Protein AF-A0A557RBW7-F1 (afdb_monomer_lite)

Structure (mmCIF, N/CA/C/O backbone):
data_AF-A0A557RBW7-F1
#
_entry.id   AF-A0A557RBW7-F1
#
loop_
_atom_site.group_PDB
_atom_site.id
_atom_site.type_symbol
_atom_site.label_atom_id
_atom_site.label_alt_id
_atom_site.label_comp_id
_atom_site.label_asym_id
_atom_site.label_entity_id
_atom_site.label_seq_id
_atom_site.pdbx_PDB_ins_code
_atom_site.Cartn_x
_atom_site.Cartn_y
_atom_site.Cartn_z
_atom_site.occupancy
_atom_site.B_iso_or_equiv
_atom_site.auth_seq_id
_atom_site.auth_comp_id
_atom_site.auth_asym_id
_atom_site.auth_atom_id
_atom_site.pdbx_PDB_model_num
ATOM 1 N N . MET A 1 1 ? -17.112 9.013 -9.653 1.00 36.00 1 MET A N 1
ATOM 2 C CA . MET A 1 1 ? -15.930 8.262 -10.147 1.00 36.00 1 MET A CA 1
ATOM 3 C C . MET A 1 1 ? -15.234 7.604 -8.960 1.00 36.00 1 MET A C 1
ATOM 5 O O . MET A 1 1 ? -15.070 8.291 -7.956 1.00 36.00 1 MET A O 1
ATOM 9 N N . PRO A 1 2 ? -14.870 6.309 -8.997 1.00 41.41 2 PRO A N 1
ATOM 10 C CA . PRO A 1 2 ? -14.339 5.642 -7.813 1.00 41.41 2 PRO A CA 1
ATOM 11 C C . PRO A 1 2 ? -12.896 6.096 -7.552 1.00 41.41 2 PRO A C 1
ATOM 13 O O . PRO A 1 2 ? -12.010 5.907 -8.387 1.00 41.41 2 PRO A O 1
ATOM 16 N N . ARG A 1 3 ? -12.686 6.729 -6.395 1.00 41.59 3 ARG A N 1
ATOM 17 C CA . ARG A 1 3 ? -11.412 7.310 -5.943 1.00 41.59 3 ARG A CA 1
ATOM 18 C C . ARG A 1 3 ? -10.439 6.199 -5.523 1.00 41.59 3 ARG A C 1
ATOM 20 O O . ARG A 1 3 ? -10.872 5.162 -5.016 1.00 41.59 3 ARG A O 1
ATOM 27 N N . LYS A 1 4 ? -9.136 6.390 -5.755 1.00 36.84 4 LYS A N 1
ATOM 28 C CA . LYS A 1 4 ? -8.068 5.549 -5.189 1.00 36.84 4 LYS A CA 1
ATOM 29 C C . LYS A 1 4 ? -7.437 6.291 -4.026 1.00 36.84 4 LYS A C 1
ATOM 31 O O . LYS A 1 4 ? -7.016 7.429 -4.187 1.00 36.84 4 LYS A O 1
ATOM 36 N N . TRP A 1 5 ? -7.360 5.622 -2.887 1.00 45.56 5 TRP A N 1
ATOM 37 C CA . TRP A 1 5 ? -6.649 6.106 -1.714 1.00 45.56 5 TRP A CA 1
ATOM 38 C C . TRP A 1 5 ? -5.352 5.330 -1.546 1.00 45.56 5 TRP A C 1
ATOM 40 O O . TRP A 1 5 ? -5.363 4.101 -1.454 1.00 45.56 5 TRP A O 1
ATOM 50 N N . PHE A 1 6 ? -4.239 6.051 -1.455 1.00 49.28 6 PHE A N 1
ATOM 51 C CA . PHE A 1 6 ? -2.988 5.500 -0.954 1.00 49.28 6 PHE A CA 1
ATOM 52 C C . PHE A 1 6 ? -3.048 5.514 0.578 1.00 49.28 6 PHE A C 1
ATOM 54 O O . PHE A 1 6 ? -2.777 6.526 1.214 1.00 49.28 6 PHE A O 1
ATOM 61 N N . LYS A 1 7 ? -3.460 4.396 1.193 1.00 47.50 7 LYS A N 1
ATOM 62 C CA . LYS A 1 7 ? -3.620 4.300 2.661 1.00 47.50 7 LYS A CA 1
ATOM 63 C C . LYS A 1 7 ? -2.285 4.392 3.423 1.00 47.50 7 LYS A C 1
ATOM 65 O O . LYS A 1 7 ? -2.279 4.701 4.612 1.00 47.50 7 LYS A O 1
ATOM 70 N N . ALA A 1 8 ? -1.173 4.128 2.742 1.00 45.06 8 ALA A N 1
ATOM 71 C CA . ALA A 1 8 ? 0.184 4.417 3.186 1.00 45.06 8 ALA A CA 1
ATOM 72 C C . ALA A 1 8 ? 1.070 4.580 1.944 1.00 45.06 8 ALA A C 1
ATOM 74 O O . ALA A 1 8 ? 1.026 3.737 1.049 1.00 45.06 8 ALA A O 1
ATOM 75 N N . CYS A 1 9 ? 1.848 5.657 1.886 1.00 46.41 9 CYS A N 1
ATOM 76 C CA . CYS A 1 9 ? 2.815 5.906 0.826 1.00 46.41 9 CYS A CA 1
ATOM 77 C C . CYS A 1 9 ? 4.109 6.431 1.450 1.00 46.41 9 CYS A C 1
ATOM 79 O O . CYS A 1 9 ? 4.068 7.340 2.275 1.00 46.41 9 CYS A O 1
ATOM 81 N N . VAL A 1 10 ? 5.243 5.854 1.063 1.00 48.00 10 VAL A N 1
ATOM 82 C CA . VAL A 1 10 ? 6.581 6.356 1.389 1.00 48.00 10 VAL A CA 1
ATOM 83 C C . VAL A 1 10 ? 7.297 6.540 0.053 1.00 48.00 10 VAL A C 1
ATOM 85 O O . VAL A 1 10 ? 7.410 5.580 -0.704 1.00 48.00 10 VAL A O 1
ATOM 88 N N . GLY A 1 11 ? 7.731 7.764 -0.263 1.00 39.25 11 GLY A N 1
ATOM 89 C CA . GLY A 1 11 ? 8.492 8.063 -1.487 1.00 39.25 11 GLY A CA 1
ATOM 90 C C . GLY A 1 11 ? 7.685 8.502 -2.720 1.00 39.25 11 GLY A C 1
ATOM 91 O O . GLY A 1 11 ? 8.280 8.704 -3.773 1.00 39.25 11 GLY A O 1
ATOM 92 N N . LEU A 1 12 ? 6.363 8.692 -2.615 1.00 47.16 12 LEU A N 1
ATOM 93 C CA . LEU A 1 12 ? 5.541 9.303 -3.670 1.00 47.16 12 LEU A CA 1
ATOM 94 C C . LEU A 1 12 ? 4.584 10.333 -3.048 1.00 47.16 12 LEU A C 1
ATOM 96 O O . LEU A 1 12 ? 3.661 9.962 -2.327 1.00 47.16 12 LEU A O 1
ATOM 100 N N . GLU A 1 13 ? 4.760 11.619 -3.353 1.00 40.03 13 GLU A N 1
ATOM 101 C CA . GLU A 1 13 ? 3.863 12.712 -2.921 1.00 40.03 13 GLU A CA 1
ATOM 102 C C . GLU A 1 13 ? 2.558 12.787 -3.746 1.00 40.03 13 GLU A C 1
ATOM 104 O O . GLU A 1 13 ? 1.920 13.831 -3.851 1.00 40.03 13 GLU A O 1
ATOM 109 N N . ALA A 1 14 ? 2.130 11.686 -4.368 1.00 46.06 14 ALA A N 1
ATOM 110 C CA . ALA A 1 14 ? 0.896 11.647 -5.147 1.00 46.06 14 ALA A CA 1
ATOM 111 C C . ALA A 1 14 ? -0.249 11.099 -4.284 1.00 46.06 14 ALA A C 1
ATOM 113 O O . ALA A 1 14 ? -0.378 9.891 -4.095 1.00 46.06 14 ALA A O 1
ATOM 114 N N . LEU A 1 15 ? -1.083 12.000 -3.758 1.00 45.88 15 LEU A N 1
ATOM 115 C CA . LEU A 1 15 ? -2.188 11.665 -2.851 1.00 45.88 15 LEU A CA 1
ATOM 116 C C . LEU A 1 15 ? -3.364 10.952 -3.535 1.00 45.88 15 LEU A C 1
ATOM 118 O O . LEU A 1 15 ? -4.069 10.198 -2.870 1.00 45.88 15 LEU A O 1
ATOM 122 N N . GLU A 1 16 ? -3.563 11.110 -4.846 1.00 47.97 16 GLU A N 1
ATOM 123 C CA . GLU A 1 16 ? -4.646 10.449 -5.588 1.00 47.97 16 GLU A CA 1
ATOM 124 C C . GLU A 1 16 ? -4.247 10.256 -7.065 1.00 47.97 16 GLU A C 1
ATOM 126 O O . GLU A 1 16 ? -3.703 11.160 -7.695 1.00 47.97 16 GLU A O 1
ATOM 131 N N . THR A 1 17 ? -4.531 9.089 -7.655 1.00 51.56 17 THR A N 1
ATOM 132 C CA . THR A 1 17 ? -4.473 8.878 -9.118 1.00 51.56 17 THR A CA 1
ATOM 133 C C . THR A 1 17 ? -5.736 8.189 -9.617 1.00 51.56 17 THR A C 1
ATOM 135 O O . THR A 1 17 ? -6.315 7.340 -8.935 1.00 51.56 17 THR A O 1
ATOM 138 N N . ALA A 1 18 ? -6.191 8.561 -10.818 1.00 47.56 18 ALA A N 1
ATOM 139 C CA . ALA A 1 18 ? -7.412 8.027 -11.415 1.00 47.56 18 ALA A CA 1
ATOM 140 C C . ALA A 1 18 ? -7.385 6.486 -11.481 1.00 47.56 18 ALA A C 1
ATOM 142 O O . ALA A 1 18 ? -6.432 5.863 -11.959 1.00 47.56 18 ALA A O 1
ATOM 143 N N . ARG A 1 19 ? -8.460 5.854 -10.987 1.00 50.81 19 ARG A N 1
ATOM 144 C CA . ARG A 1 19 ? -8.564 4.395 -10.821 1.00 50.81 19 ARG A CA 1
ATOM 145 C C . ARG A 1 19 ? -8.388 3.614 -12.122 1.00 50.81 19 ARG A C 1
ATOM 147 O O . ARG A 1 19 ? -7.849 2.511 -12.049 1.00 50.81 19 ARG A O 1
ATOM 154 N N . SER A 1 20 ? -8.771 4.187 -13.258 1.00 45.44 20 SER A N 1
ATOM 155 C CA . SER A 1 20 ? -8.767 3.546 -14.576 1.00 45.44 20 SER A CA 1
ATOM 156 C C . SER A 1 20 ? -7.381 3.350 -15.200 1.00 45.44 20 SER A C 1
ATOM 158 O O . SER A 1 20 ? -7.258 2.510 -16.079 1.00 45.44 20 SER A O 1
ATOM 160 N N . VAL A 1 21 ? -6.336 4.058 -14.742 1.00 56.19 21 VAL A N 1
ATOM 161 C CA . VAL A 1 21 ? -5.006 4.047 -15.406 1.00 56.19 21 VAL A CA 1
ATOM 162 C C . VAL A 1 21 ? -3.869 3.621 -14.463 1.00 56.19 21 VAL A C 1
ATOM 164 O O . VAL A 1 21 ? -2.704 3.586 -14.836 1.00 56.19 21 VAL A O 1
ATOM 167 N N . SER A 1 22 ? -4.161 3.280 -13.205 1.00 74.19 22 SER A N 1
ATOM 168 C CA . SER A 1 22 ? -3.100 2.992 -12.228 1.00 74.19 22 SER A CA 1
ATOM 169 C C . SER A 1 22 ? -2.589 1.545 -12.316 1.00 74.19 22 SER A C 1
ATOM 171 O O . SER A 1 22 ? -3.374 0.604 -12.458 1.00 74.19 22 SER A O 1
ATOM 173 N N . PHE A 1 23 ? -1.274 1.360 -12.155 1.00 85.94 23 PHE A N 1
ATOM 174 C CA . PHE A 1 23 ? -0.604 0.053 -12.083 1.00 85.94 23 PHE A CA 1
ATOM 175 C C . PHE A 1 23 ? -1.301 -0.915 -11.116 1.00 85.94 23 PHE A C 1
ATOM 177 O O . PHE A 1 23 ? -1.547 -2.071 -11.447 1.00 85.94 23 PHE A O 1
ATOM 184 N N . CYS A 1 24 ? -1.743 -0.403 -9.965 1.00 83.56 24 CYS A N 1
ATOM 185 C CA . CYS A 1 24 ? -2.456 -1.172 -8.947 1.00 83.56 24 CYS A CA 1
ATOM 186 C C . CYS A 1 24 ? -3.787 -1.766 -9.441 1.00 83.56 24 CYS A C 1
ATOM 188 O O . CYS A 1 24 ? -4.192 -2.817 -8.960 1.00 83.56 24 CYS A O 1
ATOM 190 N N . ALA A 1 25 ? -4.486 -1.113 -10.386 1.00 84.25 25 ALA A N 1
ATOM 191 C CA . ALA A 1 25 ? -5.707 -1.691 -10.967 1.00 84.25 25 ALA A CA 1
ATOM 192 C C . ALA A 1 25 ? -5.415 -2.912 -11.840 1.00 84.25 25 ALA A C 1
ATOM 194 O O . ALA A 1 25 ? -6.275 -3.768 -11.950 1.00 84.25 25 ALA A O 1
ATOM 195 N N . HIS A 1 26 ? -4.229 -2.999 -12.437 1.00 86.94 26 HIS A N 1
ATOM 196 C CA . HIS A 1 26 ? -3.837 -4.175 -13.206 1.00 86.94 26 HIS A CA 1
ATOM 197 C C . HIS A 1 26 ? -3.337 -5.276 -12.270 1.00 86.94 26 HIS A C 1
ATOM 199 O O . HIS A 1 26 ? -3.756 -6.422 -12.381 1.00 86.94 26 HIS A O 1
ATOM 205 N N . ALA A 1 27 ? -2.515 -4.905 -11.287 1.00 88.06 27 ALA A N 1
ATOM 206 C CA . ALA A 1 27 ? -1.969 -5.840 -10.311 1.00 88.06 27 ALA A CA 1
ATOM 207 C C . ALA A 1 27 ? -3.043 -6.531 -9.452 1.00 88.06 27 ALA A C 1
ATOM 209 O O . ALA A 1 27 ? -2.863 -7.685 -9.087 1.00 88.06 27 ALA A O 1
ATOM 210 N N . ILE A 1 28 ? -4.167 -5.866 -9.146 1.00 87.31 28 ILE A N 1
ATOM 211 C CA . ILE A 1 28 ? -5.241 -6.471 -8.337 1.00 87.31 28 ILE A CA 1
ATOM 212 C C . ILE A 1 28 ? -6.050 -7.548 -9.078 1.00 87.31 28 ILE A C 1
ATOM 214 O O . ILE A 1 28 ? -6.751 -8.323 -8.438 1.00 87.31 28 ILE A O 1
ATOM 218 N N . LEU A 1 29 ? -5.974 -7.601 -10.412 1.00 86.56 29 LEU A N 1
ATOM 219 C CA . LEU A 1 29 ? -6.783 -8.510 -11.235 1.00 86.56 29 LEU A CA 1
ATOM 220 C C . LEU A 1 29 ? -6.163 -9.899 -11.409 1.00 86.56 29 LEU A C 1
ATOM 222 O O . LEU A 1 29 ? -6.810 -10.786 -11.958 1.00 86.56 29 LEU A O 1
ATOM 226 N N . GLN A 1 30 ? -4.923 -10.094 -10.968 1.00 83.56 30 GLN A N 1
ATOM 227 C CA . GLN A 1 30 ? -4.201 -11.350 -11.123 1.00 83.56 30 GLN A CA 1
ATOM 228 C C . GLN A 1 30 ? -3.613 -11.811 -9.787 1.00 83.56 30 GLN A C 1
ATOM 230 O O . GLN A 1 30 ? -3.211 -10.975 -8.977 1.00 83.56 30 GLN A O 1
ATOM 235 N N . PRO A 1 31 ? -3.536 -13.129 -9.538 1.00 81.44 31 PRO A N 1
ATOM 236 C CA . PRO A 1 31 ? -2.826 -13.646 -8.380 1.00 81.44 31 PRO A CA 1
ATOM 237 C C . PRO A 1 31 ? -1.310 -13.445 -8.533 1.00 81.44 31 PRO A C 1
ATOM 239 O O . PRO A 1 31 ? -0.767 -13.477 -9.636 1.00 81.44 31 PRO A O 1
ATOM 242 N N . GLY A 1 32 ? -0.620 -13.287 -7.402 1.00 87.62 32 GLY A N 1
ATOM 243 C CA . GLY A 1 32 ? 0.841 -13.182 -7.353 1.00 87.62 32 GLY A CA 1
ATOM 244 C C . GLY A 1 32 ? 1.389 -11.784 -7.649 1.00 87.62 32 GLY A C 1
ATOM 245 O O . GLY A 1 32 ? 0.659 -10.796 -7.699 1.00 87.62 32 GLY A O 1
ATOM 246 N N . VAL A 1 33 ? 2.712 -11.693 -7.795 1.00 92.06 33 VAL A N 1
ATOM 247 C CA . VAL A 1 33 ? 3.391 -10.412 -8.032 1.00 92.06 33 VAL A CA 1
ATOM 248 C C . VAL A 1 33 ? 3.225 -9.992 -9.49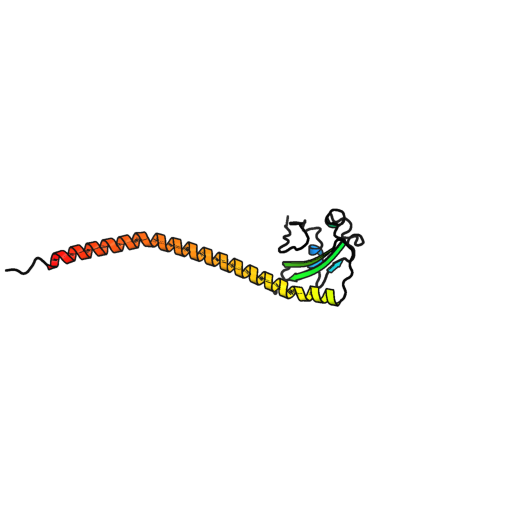1 1.00 92.06 33 VAL A C 1
ATOM 250 O O . VAL A 1 33 ? 3.609 -10.714 -10.407 1.00 92.06 33 VAL A O 1
ATOM 253 N N . PHE A 1 34 ? 2.705 -8.788 -9.704 1.00 93.88 34 PHE A N 1
ATOM 254 C CA . PHE A 1 34 ? 2.703 -8.107 -10.992 1.00 93.88 34 PHE A CA 1
ATOM 255 C C . PHE A 1 34 ? 3.932 -7.204 -11.099 1.00 93.88 34 PHE A C 1
ATOM 257 O O . PHE A 1 34 ? 4.117 -6.322 -10.259 1.00 93.88 34 PHE A O 1
ATOM 264 N N . ILE A 1 35 ? 4.760 -7.412 -12.125 1.00 95.31 35 ILE A N 1
ATOM 265 C CA . ILE A 1 35 ? 6.025 -6.693 -12.321 1.00 95.31 35 ILE A CA 1
ATOM 266 C C . ILE A 1 35 ? 6.017 -6.007 -13.685 1.00 95.31 35 ILE A C 1
ATOM 268 O O . ILE A 1 35 ? 5.668 -6.609 -14.698 1.00 95.31 35 ILE A O 1
ATOM 272 N N . VAL A 1 36 ? 6.444 -4.749 -13.697 1.00 95.25 36 VAL A N 1
ATOM 273 C CA . VAL A 1 36 ? 6.711 -3.942 -14.885 1.00 95.25 36 VAL A CA 1
ATOM 274 C C . VAL A 1 36 ? 8.156 -3.449 -14.768 1.00 95.25 36 VAL A C 1
ATOM 276 O O . VAL A 1 36 ? 8.391 -2.474 -14.049 1.00 95.25 36 VAL A O 1
ATOM 279 N N . PRO A 1 37 ? 9.121 -4.138 -15.409 1.00 96.38 37 PRO A N 1
ATOM 280 C CA . PRO A 1 37 ? 10.544 -3.811 -15.300 1.00 96.38 37 PRO A CA 1
ATOM 281 C C . PRO A 1 37 ? 10.882 -2.414 -15.828 1.00 96.38 37 PRO A C 1
ATOM 283 O O . PRO A 1 37 ? 11.636 -1.683 -15.189 1.00 96.38 37 PRO A O 1
ATOM 286 N N . ASP A 1 38 ? 10.271 -2.052 -16.961 1.00 96.50 38 ASP A N 1
ATOM 287 C CA . ASP A 1 38 ? 10.291 -0.717 -17.555 1.00 96.50 38 ASP A CA 1
ATOM 288 C C . ASP A 1 38 ? 8.886 -0.348 -18.062 1.00 96.50 38 ASP A C 1
ATOM 290 O O . ASP A 1 38 ? 8.312 -1.020 -18.923 1.00 96.50 38 ASP A O 1
ATOM 294 N N . THR A 1 39 ? 8.306 0.714 -17.513 1.00 94.06 39 THR A N 1
ATOM 295 C CA . THR A 1 39 ? 6.976 1.209 -17.882 1.00 94.06 39 THR A CA 1
ATOM 296 C C . THR A 1 39 ? 6.936 1.888 -19.249 1.00 94.06 39 THR A C 1
ATOM 298 O O . THR A 1 39 ? 5.868 1.897 -19.855 1.00 94.06 39 THR A O 1
ATOM 301 N N . LEU A 1 40 ? 8.057 2.421 -19.757 1.00 93.19 40 LEU A N 1
ATOM 302 C CA . LEU A 1 40 ? 8.128 2.980 -21.113 1.00 93.19 40 LEU A CA 1
ATOM 303 C C . LEU A 1 40 ? 8.156 1.878 -22.170 1.00 93.19 40 LEU A C 1
ATOM 305 O O . LEU A 1 40 ? 7.544 2.018 -23.225 1.00 93.19 40 LEU A O 1
ATOM 309 N N . ALA A 1 41 ? 8.824 0.765 -21.866 1.00 93.81 41 ALA A N 1
ATOM 310 C CA . ALA A 1 41 ? 8.858 -0.405 -22.737 1.00 93.81 41 ALA A CA 1
ATOM 311 C C . ALA A 1 41 ? 7.551 -1.217 -22.698 1.00 93.81 41 ALA A C 1
ATOM 313 O O . ALA A 1 41 ? 7.367 -2.127 -23.502 1.00 93.81 41 ALA A O 1
ATOM 314 N N . ALA A 1 42 ? 6.640 -0.913 -21.767 1.00 91.44 42 ALA A N 1
ATOM 315 C CA . ALA A 1 42 ? 5.356 -1.582 -21.630 1.00 91.44 42 ALA A CA 1
ATOM 316 C C . ALA A 1 42 ? 4.255 -0.791 -22.366 1.00 91.44 42 ALA A C 1
ATOM 318 O O . ALA A 1 42 ? 3.770 0.202 -21.818 1.00 91.44 42 ALA A O 1
ATOM 319 N N . PRO A 1 43 ? 3.752 -1.248 -23.536 1.00 89.44 43 PRO A N 1
ATOM 320 C CA . PRO A 1 43 ? 2.807 -0.469 -24.349 1.00 89.44 43 PRO A CA 1
ATOM 321 C C . PRO A 1 43 ? 1.542 -0.045 -23.594 1.00 89.44 43 PRO A C 1
ATOM 323 O O . PRO A 1 43 ? 1.014 1.039 -23.798 1.00 89.44 43 PRO A O 1
ATOM 326 N N . ARG A 1 44 ? 1.086 -0.876 -22.648 1.00 87.38 44 ARG A N 1
ATOM 327 C CA . ARG A 1 44 ? -0.096 -0.602 -21.816 1.00 87.38 44 ARG A CA 1
ATOM 328 C C . ARG A 1 44 ? 0.082 0.558 -20.822 1.00 87.38 44 ARG A C 1
ATOM 330 O O . ARG A 1 44 ? -0.905 1.034 -20.269 1.00 87.38 44 ARG A O 1
ATOM 337 N N . PHE A 1 45 ? 1.323 0.955 -20.533 1.00 89.19 45 PHE A N 1
ATOM 338 C CA . PHE A 1 45 ? 1.662 1.990 -19.552 1.00 89.19 45 PHE A CA 1
ATOM 339 C C . PHE A 1 45 ? 2.483 3.139 -20.134 1.00 89.19 45 PHE A C 1
ATOM 341 O O . PHE A 1 45 ? 2.623 4.149 -19.449 1.00 89.19 45 PHE A O 1
ATOM 348 N N . ALA A 1 46 ? 2.985 3.010 -21.363 1.00 87.50 46 ALA A N 1
ATOM 349 C CA . ALA A 1 46 ? 3.849 3.999 -21.994 1.00 87.50 46 ALA A CA 1
ATOM 350 C C . ALA A 1 46 ? 3.222 5.404 -22.009 1.00 87.50 46 ALA A C 1
ATOM 352 O O . ALA A 1 46 ? 3.916 6.364 -21.706 1.00 87.50 46 ALA A O 1
ATOM 353 N N . ASP A 1 47 ? 1.907 5.513 -22.231 1.00 87.12 47 ASP A N 1
ATOM 354 C CA . ASP A 1 47 ? 1.181 6.795 -22.264 1.00 87.12 47 ASP A CA 1
ATOM 355 C C . ASP A 1 47 ? 0.603 7.226 -20.903 1.00 87.12 47 ASP A C 1
ATOM 357 O O . ASP A 1 47 ? -0.119 8.221 -20.793 1.00 87.12 47 ASP A O 1
ATOM 361 N N . ASN A 1 48 ? 0.886 6.483 -19.830 1.00 86.00 48 ASN A N 1
ATOM 362 C CA . ASN A 1 48 ? 0.372 6.808 -18.506 1.00 86.00 48 ASN A CA 1
ATOM 363 C C . ASN A 1 48 ? 0.964 8.147 -18.029 1.00 86.00 48 ASN A C 1
ATOM 365 O O . ASN A 1 48 ? 2.189 8.282 -18.003 1.00 86.00 48 ASN A O 1
ATOM 369 N N . PRO A 1 49 ? 0.154 9.118 -17.561 1.00 86.75 49 PRO A N 1
ATOM 370 C CA . PRO A 1 49 ? 0.663 10.395 -17.065 1.00 86.75 49 PRO A CA 1
ATOM 371 C C . PRO A 1 49 ? 1.778 10.268 -16.021 1.00 86.75 49 PRO A C 1
ATOM 373 O O . PRO A 1 49 ? 2.702 11.070 -16.039 1.00 86.75 49 PRO A O 1
ATOM 376 N N . LEU A 1 50 ? 1.746 9.243 -15.163 1.00 84.94 50 LEU A N 1
ATOM 377 C CA . LEU A 1 50 ? 2.790 9.006 -14.157 1.00 84.94 50 LEU A CA 1
ATOM 378 C C . LEU A 1 50 ? 4.117 8.492 -14.742 1.00 84.94 50 LEU A C 1
ATOM 380 O O . LEU A 1 50 ? 5.126 8.468 -14.041 1.00 84.94 50 LEU A O 1
ATOM 384 N N . VAL A 1 51 ? 4.107 8.042 -15.996 1.00 90.25 51 VAL A N 1
ATOM 385 C CA . VAL A 1 51 ? 5.261 7.536 -16.749 1.00 90.25 51 VAL A CA 1
ATOM 386 C C . VAL A 1 51 ? 5.864 8.664 -17.586 1.00 90.25 51 VAL A C 1
ATOM 388 O O . VAL A 1 51 ? 7.073 8.907 -17.510 1.00 90.25 51 VAL A O 1
ATOM 391 N N . ILE A 1 52 ? 5.040 9.386 -18.349 1.00 89.62 52 ILE A N 1
ATOM 392 C CA . ILE A 1 52 ? 5.504 10.447 -19.263 1.00 89.62 52 ILE A CA 1
ATOM 393 C C . ILE A 1 52 ? 5.708 11.807 -18.590 1.00 89.62 52 ILE A C 1
ATOM 395 O O . ILE A 1 52 ? 6.452 12.635 -19.107 1.00 89.62 52 ILE A O 1
ATOM 399 N N . ARG A 1 53 ? 5.095 12.048 -17.428 1.00 86.12 53 ARG A N 1
ATOM 400 C CA . ARG A 1 53 ? 5.272 13.272 -16.630 1.00 86.12 53 ARG A CA 1
ATOM 401 C C . ARG A 1 53 ? 5.831 12.915 -15.253 1.00 86.12 53 ARG A C 1
ATOM 403 O O . ARG A 1 53 ? 5.734 11.748 -14.858 1.00 86.12 53 ARG A O 1
ATOM 410 N N . PRO A 1 54 ? 6.389 13.890 -14.512 1.00 82.38 54 PRO A N 1
ATOM 411 C CA . PRO A 1 54 ? 6.770 13.683 -13.122 1.00 82.38 54 PRO A CA 1
ATOM 412 C C . PRO A 1 54 ? 5.642 12.984 -12.343 1.00 82.38 54 PRO A C 1
ATOM 414 O O . PRO A 1 54 ? 4.480 13.378 -12.474 1.00 82.38 54 PRO A O 1
ATOM 417 N N . PRO A 1 55 ? 5.952 11.911 -11.595 1.00 85.69 55 PRO A N 1
ATOM 418 C CA . PRO A 1 55 ? 7.287 11.537 -11.119 1.00 85.69 55 PRO A CA 1
ATOM 419 C C . PRO A 1 55 ? 8.115 10.653 -12.071 1.00 85.69 55 PRO A C 1
ATOM 421 O O . PRO A 1 55 ? 9.200 10.227 -11.693 1.00 85.69 55 PRO A O 1
ATOM 424 N N . ASN A 1 56 ? 7.645 10.383 -13.294 1.00 90.56 56 ASN A N 1
ATOM 425 C CA . ASN A 1 56 ? 8.342 9.574 -14.299 1.00 90.56 56 ASN A CA 1
ATOM 426 C C . ASN A 1 56 ? 8.670 8.155 -13.809 1.00 90.56 56 ASN A C 1
ATOM 428 O O . ASN A 1 56 ? 9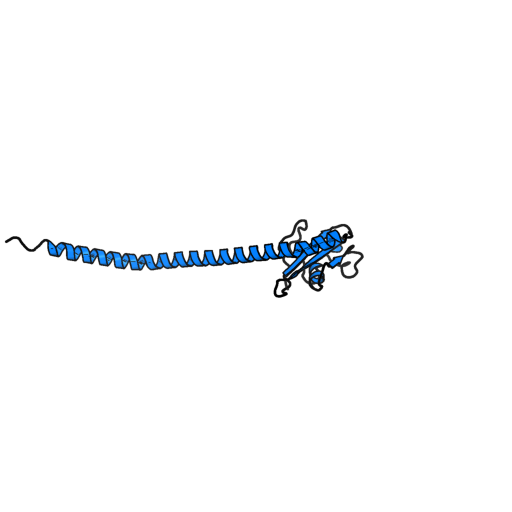.798 7.680 -13.913 1.00 90.56 56 ASN A O 1
ATOM 432 N N . ILE A 1 57 ? 7.657 7.462 -13.291 1.00 90.94 57 ILE A N 1
ATOM 433 C CA . ILE A 1 57 ? 7.755 6.072 -12.836 1.00 90.94 57 ILE A CA 1
ATOM 434 C C . ILE A 1 57 ? 8.288 5.205 -13.973 1.00 90.94 57 ILE A C 1
ATOM 436 O O . ILE A 1 57 ? 7.681 5.182 -15.043 1.00 90.94 57 ILE A O 1
ATOM 440 N N . ARG A 1 58 ? 9.375 4.466 -13.739 1.00 94.75 58 ARG A N 1
ATOM 441 C CA . ARG A 1 58 ? 9.954 3.501 -14.689 1.00 94.75 58 ARG A CA 1
ATOM 442 C C . ARG A 1 58 ? 9.787 2.063 -14.254 1.00 94.75 58 ARG A C 1
ATOM 444 O O . ARG A 1 58 ? 9.716 1.202 -15.110 1.00 94.75 58 ARG A O 1
ATOM 451 N N . PHE A 1 59 ? 9.645 1.800 -12.967 1.00 95.44 59 PHE A N 1
ATOM 452 C CA . PHE A 1 59 ? 9.484 0.447 -12.460 1.00 95.44 59 PHE A CA 1
ATOM 453 C C . PHE A 1 59 ? 8.278 0.348 -11.534 1.00 95.44 59 PHE A C 1
ATOM 455 O O . PHE A 1 59 ? 8.009 1.254 -10.742 1.00 95.44 59 PHE A O 1
ATOM 462 N N . TYR A 1 60 ? 7.579 -0.782 -11.617 1.00 94.31 60 TYR A N 1
ATOM 463 C CA . TYR A 1 60 ? 6.521 -1.157 -10.689 1.00 94.31 60 TYR A CA 1
ATOM 464 C C . TYR A 1 60 ? 6.624 -2.644 -10.354 1.00 94.31 60 TYR A C 1
ATOM 466 O O . TYR A 1 60 ? 6.688 -3.482 -11.250 1.00 94.31 60 TYR A O 1
ATOM 474 N N . ALA A 1 61 ? 6.530 -2.984 -9.075 1.00 94.50 61 ALA A N 1
ATOM 475 C CA . ALA A 1 61 ? 6.231 -4.340 -8.636 1.00 94.50 61 ALA A CA 1
ATOM 476 C C . ALA A 1 61 ? 5.179 -4.297 -7.537 1.00 94.50 61 ALA A C 1
ATOM 478 O O . ALA A 1 61 ? 5.337 -3.565 -6.564 1.00 94.50 61 ALA A O 1
ATOM 479 N N . GLY A 1 62 ? 4.110 -5.073 -7.668 1.00 92.31 62 GLY A N 1
ATOM 480 C CA . GLY A 1 62 ? 3.034 -5.079 -6.687 1.00 92.31 62 GLY A CA 1
ATOM 481 C C . GLY A 1 62 ? 2.423 -6.451 -6.488 1.00 92.31 62 GLY A C 1
ATOM 482 O O . GLY A 1 62 ? 2.241 -7.196 -7.444 1.00 92.31 62 GLY A O 1
ATOM 483 N N . THR A 1 63 ? 2.076 -6.766 -5.244 1.00 92.38 63 THR A N 1
ATOM 484 C CA . THR A 1 63 ? 1.260 -7.933 -4.899 1.00 92.38 63 THR A CA 1
ATOM 485 C C . THR A 1 63 ? -0.136 -7.470 -4.486 1.00 92.38 63 THR A C 1
ATOM 487 O O . THR A 1 63 ? -0.264 -6.485 -3.744 1.00 92.38 63 THR A O 1
ATOM 490 N N . PRO A 1 64 ? -1.202 -8.153 -4.927 1.00 91.50 64 PRO A N 1
ATOM 491 C CA . PRO A 1 64 ? -2.549 -7.837 -4.493 1.00 91.50 64 PRO A CA 1
ATOM 492 C C . PRO A 1 64 ? -2.754 -8.196 -3.017 1.00 91.50 64 PRO A C 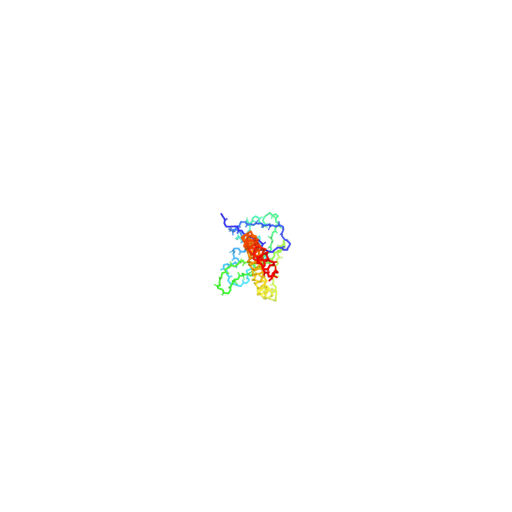1
ATOM 494 O O . PRO A 1 64 ? -2.179 -9.155 -2.491 1.00 91.50 64 PRO A O 1
ATOM 497 N N . LEU A 1 65 ? -3.588 -7.402 -2.352 1.00 89.25 65 LEU A N 1
ATOM 498 C CA . LEU A 1 65 ? -4.012 -7.586 -0.971 1.00 89.25 65 LEU A CA 1
ATOM 499 C C . LEU A 1 65 ? -5.492 -7.973 -0.978 1.00 89.25 65 LEU A C 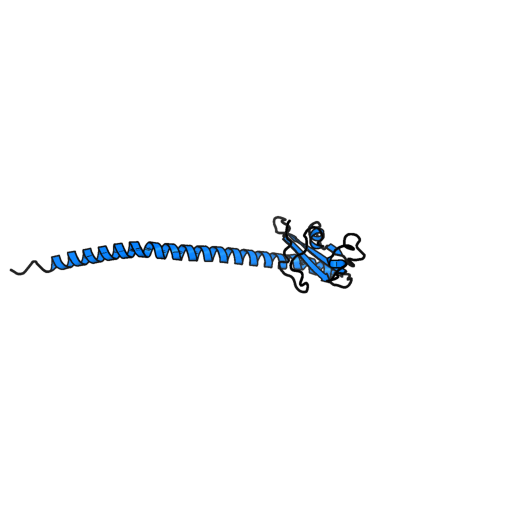1
ATOM 501 O O . LEU A 1 65 ? -6.336 -7.162 -1.366 1.00 89.25 65 LEU A O 1
ATOM 505 N N . PHE A 1 66 ? -5.793 -9.193 -0.542 1.00 87.56 66 PHE A N 1
ATOM 506 C CA . PHE A 1 66 ? -7.154 -9.713 -0.417 1.00 87.56 66 PHE A CA 1
ATOM 507 C C . PHE A 1 66 ? -7.469 -10.014 1.046 1.00 87.56 66 PHE A C 1
ATOM 509 O O . PHE A 1 66 ? -6.582 -10.448 1.784 1.00 87.56 66 PHE A O 1
ATOM 516 N N . THR A 1 67 ? -8.717 -9.795 1.459 1.00 83.44 67 THR A N 1
ATOM 517 C CA . THR A 1 67 ? -9.210 -10.294 2.749 1.00 83.44 67 THR A CA 1
ATOM 518 C C . THR A 1 67 ? -9.354 -11.817 2.725 1.00 83.44 67 THR A C 1
ATOM 520 O O . THR A 1 67 ? -9.287 -12.441 1.662 1.00 83.44 67 THR A O 1
ATOM 523 N N . ALA A 1 68 ? -9.582 -12.425 3.894 1.00 81.69 68 ALA A N 1
ATOM 524 C CA . ALA A 1 68 ? -9.862 -13.858 3.996 1.00 81.69 68 ALA A CA 1
ATOM 525 C C . ALA A 1 68 ? -11.122 -14.267 3.205 1.00 81.69 68 ALA A C 1
ATOM 527 O O . ALA A 1 68 ? -11.193 -15.380 2.695 1.00 81.69 68 ALA A O 1
ATOM 528 N N . GLU A 1 69 ? -12.078 -13.350 3.040 1.00 84.31 69 GLU A N 1
ATOM 529 C CA . GLU A 1 69 ? -13.314 -13.536 2.269 1.00 84.31 69 GLU A CA 1
ATOM 530 C C . GLU A 1 69 ? -13.133 -13.259 0.763 1.00 84.31 69 GLU A C 1
ATOM 532 O O . GLU A 1 69 ? -14.097 -13.303 0.003 1.00 84.31 69 GLU A O 1
ATOM 537 N N . GLY A 1 70 ? -11.911 -12.951 0.313 1.00 83.06 70 GLY A N 1
ATOM 538 C CA . GLY A 1 70 ? -11.593 -12.726 -1.100 1.00 83.06 70 GLY A CA 1
ATOM 539 C C . GLY A 1 70 ? -11.830 -11.299 -1.601 1.00 83.06 70 GLY A C 1
ATOM 540 O O . GLY A 1 70 ? -11.698 -11.042 -2.798 1.00 83.06 70 GLY A O 1
ATOM 541 N N . HIS A 1 71 ? -12.131 -10.336 -0.725 1.00 83.62 71 HIS A N 1
ATOM 542 C CA . HIS A 1 71 ? -12.317 -8.944 -1.139 1.00 83.62 71 HIS A CA 1
ATOM 543 C C . HIS A 1 71 ? -10.974 -8.259 -1.419 1.00 83.62 71 HIS A C 1
ATOM 545 O O . HIS A 1 71 ? -10.085 -8.231 -0.568 1.00 83.62 71 HIS A O 1
ATOM 551 N N . GLY A 1 72 ? -10.820 -7.667 -2.607 1.00 82.19 72 GLY A N 1
ATOM 552 C CA . GLY A 1 72 ? -9.612 -6.933 -2.991 1.00 82.19 72 GLY A CA 1
ATOM 553 C C . GLY A 1 72 ? -9.510 -5.577 -2.291 1.00 82.19 72 GLY A C 1
ATOM 554 O O . GLY A 1 72 ? -10.226 -4.640 -2.641 1.00 82.19 72 GLY A O 1
ATOM 555 N N . LEU A 1 73 ? -8.586 -5.451 -1.338 1.00 82.88 73 LEU A N 1
ATOM 556 C CA . LEU A 1 73 ? -8.333 -4.212 -0.593 1.00 82.88 73 LEU A CA 1
ATOM 557 C C . LEU A 1 73 ? -7.442 -3.227 -1.360 1.00 82.88 73 LEU A C 1
ATOM 559 O O . LEU A 1 73 ? -7.520 -2.017 -1.147 1.00 82.88 73 LEU A O 1
ATOM 563 N N . GLY A 1 74 ? -6.568 -3.733 -2.231 1.00 85.00 74 GLY A N 1
ATOM 564 C CA . GLY A 1 74 ? -5.582 -2.929 -2.946 1.00 85.00 74 GLY A CA 1
ATOM 565 C C . GLY A 1 74 ? -4.333 -3.730 -3.286 1.00 85.00 74 GLY A C 1
ATOM 566 O O . GLY A 1 74 ? -4.395 -4.937 -3.500 1.00 85.00 74 GLY A O 1
ATOM 567 N N . THR A 1 75 ? -3.189 -3.050 -3.328 1.00 88.44 75 THR A N 1
ATOM 568 C CA . THR A 1 75 ? -1.885 -3.661 -3.613 1.00 88.44 75 THR A CA 1
ATOM 569 C C . THR A 1 75 ? -0.829 -3.121 -2.663 1.00 88.44 75 THR A C 1
ATOM 571 O O . THR A 1 75 ? -0.800 -1.916 -2.411 1.00 88.44 75 THR A O 1
ATOM 574 N N . LEU A 1 76 ? 0.081 -3.981 -2.215 1.00 88.38 76 LEU A N 1
ATOM 575 C CA . LEU A 1 76 ? 1.375 -3.561 -1.685 1.00 88.38 76 LEU A CA 1
ATOM 576 C C . LEU A 1 76 ? 2.335 -3.467 -2.868 1.00 88.38 76 LEU A C 1
ATOM 578 O O . LEU A 1 76 ? 2.500 -4.457 -3.579 1.00 88.38 76 LEU A O 1
ATOM 582 N N . CYS A 1 77 ? 2.936 -2.302 -3.105 1.00 89.62 77 CYS A N 1
ATOM 583 C CA . CYS A 1 77 ? 3.794 -2.104 -4.267 1.00 89.62 77 CYS A CA 1
ATOM 584 C C . CYS A 1 77 ? 5.053 -1.290 -3.980 1.00 89.62 77 CYS A C 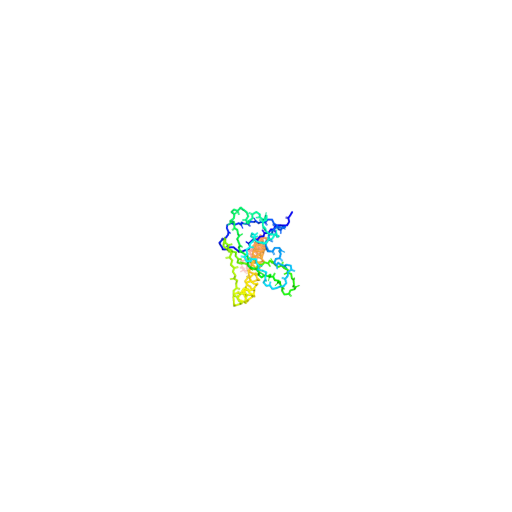1
ATOM 586 O O . CYS A 1 77 ? 5.068 -0.419 -3.114 1.00 89.62 77 CYS A O 1
ATOM 588 N N . VAL A 1 78 ? 6.075 -1.568 -4.781 1.00 90.94 78 VAL A N 1
ATOM 589 C CA . VAL A 1 78 ? 7.333 -0.840 -4.892 1.00 90.94 78 VAL A CA 1
ATOM 590 C C . VAL A 1 78 ? 7.357 -0.154 -6.253 1.00 90.94 78 VAL A C 1
ATOM 592 O O . VAL A 1 78 ? 6.939 -0.732 -7.258 1.00 90.94 78 VAL A O 1
ATOM 595 N N . ILE A 1 79 ? 7.821 1.091 -6.270 1.00 90.75 79 ILE A N 1
ATOM 596 C CA . ILE A 1 79 ? 7.875 1.947 -7.452 1.00 90.75 79 ILE A CA 1
ATOM 597 C C . ILE A 1 79 ? 9.262 2.591 -7.495 1.00 90.75 79 ILE A C 1
ATOM 599 O O . ILE A 1 79 ? 9.787 2.969 -6.450 1.00 90.75 79 ILE A O 1
ATOM 603 N N . ASP A 1 80 ? 9.849 2.717 -8.684 1.00 91.62 80 ASP A N 1
ATOM 604 C CA . ASP A 1 80 ? 11.132 3.404 -8.891 1.00 91.62 80 ASP A CA 1
ATOM 605 C C . ASP A 1 80 ? 11.074 4.250 -10.181 1.00 91.62 80 ASP A C 1
ATOM 607 O O . ASP A 1 80 ? 10.288 3.977 -11.096 1.00 91.62 80 ASP A O 1
ATOM 611 N N . THR A 1 81 ? 11.881 5.307 -10.254 1.00 93.19 81 THR A N 1
ATOM 612 C CA . THR A 1 81 ? 12.051 6.174 -11.435 1.00 93.19 81 THR A CA 1
ATOM 613 C C . THR A 1 81 ? 13.115 5.649 -12.396 1.00 93.19 81 THR A C 1
ATOM 615 O O . THR A 1 81 ? 13.333 6.232 -13.456 1.00 93.19 81 THR A O 1
ATOM 618 N N . LYS A 1 82 ? 13.757 4.522 -12.068 1.00 95.00 82 LYS A N 1
ATOM 619 C CA . LYS A 1 82 ? 14.642 3.763 -12.961 1.00 95.00 82 LYS A CA 1
ATOM 620 C C . LYS A 1 82 ? 14.086 2.359 -13.222 1.00 95.00 82 LYS A C 1
ATOM 622 O O . LYS A 1 82 ? 13.453 1.805 -12.323 1.00 95.00 82 LYS A O 1
ATOM 627 N N . PRO A 1 83 ? 14.325 1.770 -14.408 1.00 97.31 83 PRO A N 1
ATOM 628 C CA . PRO A 1 83 ? 14.007 0.369 -14.652 1.00 97.31 83 PRO A CA 1
ATOM 629 C C . PRO A 1 83 ? 14.695 -0.554 -13.643 1.00 97.31 83 PRO A C 1
ATOM 631 O O . PRO A 1 83 ? 15.821 -0.281 -13.211 1.00 97.31 83 PRO A O 1
ATOM 634 N N . ARG A 1 84 ? 14.026 -1.643 -13.261 1.00 96.94 84 ARG A N 1
ATOM 635 C CA . ARG A 1 84 ? 14.563 -2.644 -12.327 1.00 96.94 84 ARG A CA 1
ATOM 636 C C . ARG A 1 84 ? 14.129 -4.047 -12.717 1.00 96.94 84 ARG A C 1
ATOM 638 O O . ARG A 1 84 ? 13.021 -4.258 -13.200 1.00 96.94 84 ARG A O 1
ATOM 645 N N . GLU A 1 85 ? 14.969 -5.009 -12.369 1.00 96.25 85 GLU A N 1
ATOM 646 C CA . GLU A 1 85 ? 14.618 -6.423 -12.330 1.00 96.25 85 GLU A CA 1
ATOM 647 C C . GLU A 1 85 ? 14.672 -6.902 -10.881 1.00 96.25 85 GLU A C 1
ATOM 649 O O . GLU A 1 85 ? 15.587 -6.545 -10.137 1.00 96.25 85 GLU A O 1
ATOM 654 N N . LEU A 1 86 ? 13.671 -7.682 -10.467 1.00 93.62 86 LEU A N 1
ATOM 655 C CA . LEU A 1 86 ? 13.654 -8.294 -9.142 1.00 93.62 86 LEU A CA 1
ATOM 656 C C . LEU A 1 86 ? 14.228 -9.705 -9.207 1.00 93.62 86 LEU A C 1
ATOM 658 O O . LEU A 1 86 ? 13.822 -10.494 -10.063 1.00 93.62 86 LEU A O 1
ATOM 662 N N . SER A 1 87 ? 15.091 -10.041 -8.250 1.00 96.06 87 SER A N 1
ATOM 663 C CA . SER A 1 87 ? 15.480 -11.430 -8.003 1.00 96.06 87 SER A CA 1
ATOM 664 C C . SER A 1 87 ? 14.302 -12.235 -7.444 1.00 96.06 87 SER A C 1
ATOM 666 O O . SER A 1 87 ? 13.369 -11.666 -6.873 1.00 96.06 87 SER A O 1
ATOM 668 N N . GLU A 1 88 ? 14.347 -13.566 -7.550 1.00 95.38 88 GLU A N 1
ATOM 669 C CA . GLU A 1 88 ? 13.307 -14.434 -6.968 1.00 95.38 88 GLU A CA 1
ATOM 670 C C . GLU A 1 88 ? 13.132 -14.185 -5.465 1.00 95.38 88 GLU A C 1
ATOM 672 O O . GLU A 1 88 ? 12.016 -13.982 -4.999 1.00 95.38 88 GLU A O 1
ATOM 677 N N . MET A 1 89 ? 14.233 -14.023 -4.724 1.00 95.25 89 MET A N 1
ATOM 678 C CA . MET A 1 89 ? 14.187 -13.683 -3.297 1.00 95.25 89 MET A CA 1
ATOM 679 C C . MET A 1 89 ? 13.430 -12.369 -3.023 1.00 95.25 89 MET A C 1
ATOM 681 O O . MET A 1 89 ? 12.709 -12.264 -2.032 1.00 95.25 89 MET A O 1
ATOM 685 N N . GLN A 1 90 ? 13.567 -11.356 -3.885 1.00 94.38 90 GLN A N 1
ATOM 686 C CA . GLN A 1 90 ? 12.835 -10.091 -3.739 1.00 94.38 90 GLN A CA 1
ATOM 687 C C . GLN A 1 90 ? 11.348 -10.242 -4.077 1.00 94.38 90 GLN A C 1
ATOM 689 O O . GLN A 1 90 ? 10.507 -9.617 -3.426 1.00 94.38 90 GLN A O 1
ATOM 694 N N . LYS A 1 91 ? 11.010 -11.076 -5.068 1.00 93.88 91 LYS A N 1
ATOM 695 C CA . LYS A 1 91 ? 9.616 -11.407 -5.395 1.00 93.88 91 LYS A CA 1
ATOM 696 C C . LYS A 1 91 ? 8.954 -12.139 -4.229 1.00 93.88 91 LYS A C 1
ATOM 698 O O . LYS A 1 91 ? 7.864 -11.744 -3.815 1.00 93.88 91 LYS A O 1
ATOM 703 N N . ASP A 1 92 ? 9.640 -13.123 -3.656 1.00 93.44 92 ASP A N 1
ATOM 704 C CA . ASP A 1 92 ? 9.175 -13.877 -2.491 1.00 93.44 92 ASP A CA 1
ATOM 705 C C . ASP A 1 92 ? 9.000 -12.970 -1.275 1.00 93.44 92 ASP A C 1
ATOM 707 O O . ASP A 1 92 ? 7.960 -13.005 -0.617 1.00 93.44 92 ASP A O 1
ATOM 711 N N . ALA A 1 93 ? 9.964 -12.084 -1.012 1.00 92.50 93 ALA A N 1
ATOM 712 C CA . ALA A 1 93 ? 9.856 -11.105 0.063 1.00 92.50 93 ALA A CA 1
ATOM 713 C C . ALA A 1 93 ? 8.615 -10.212 -0.102 1.00 92.50 93 ALA A C 1
ATOM 715 O O . ALA A 1 93 ? 7.877 -9.997 0.862 1.00 92.50 93 ALA A O 1
ATOM 716 N N . LEU A 1 94 ? 8.335 -9.738 -1.321 1.00 91.81 94 LEU A N 1
ATOM 717 C CA . LEU A 1 94 ? 7.159 -8.913 -1.596 1.00 91.81 94 LEU A CA 1
ATOM 718 C C . LEU A 1 94 ? 5.850 -9.683 -1.354 1.00 91.81 94 LEU A C 1
ATOM 720 O O . LEU A 1 94 ? 4.915 -9.128 -0.775 1.00 91.81 94 LEU A O 1
ATOM 724 N N . GLN A 1 95 ? 5.788 -10.966 -1.726 1.00 91.25 95 GLN A N 1
ATOM 725 C CA . GLN A 1 95 ? 4.637 -11.823 -1.420 1.00 91.25 95 GLN A CA 1
ATOM 726 C C . GLN A 1 95 ? 4.488 -12.073 0.084 1.00 91.25 95 GLN A C 1
ATOM 728 O O . GLN A 1 95 ? 3.381 -11.989 0.617 1.00 91.25 95 GLN A O 1
ATOM 733 N N . LEU A 1 96 ? 5.589 -12.335 0.790 1.00 91.38 96 LEU A N 1
ATOM 734 C CA . LEU A 1 96 ? 5.592 -12.571 2.236 1.00 91.38 96 LEU A CA 1
ATOM 735 C C . LEU A 1 96 ? 5.121 -11.340 3.018 1.00 91.38 96 LEU A C 1
ATOM 737 O O . LEU A 1 96 ? 4.409 -11.479 4.016 1.00 91.38 96 LEU A O 1
ATOM 741 N N . MET A 1 97 ? 5.440 -10.134 2.540 1.00 89.38 97 MET A N 1
ATOM 742 C CA . MET A 1 97 ? 4.989 -8.876 3.145 1.00 89.38 97 MET A CA 1
ATOM 743 C C . MET A 1 97 ? 3.473 -8.639 3.041 1.00 89.38 97 MET A C 1
ATOM 745 O O . MET A 1 97 ? 2.941 -7.810 3.786 1.00 89.38 97 MET A O 1
ATOM 749 N N . ARG A 1 98 ? 2.746 -9.399 2.209 1.00 87.56 98 ARG A N 1
ATOM 750 C CA . ARG A 1 98 ? 1.277 -9.341 2.123 1.00 87.56 98 ARG A CA 1
ATOM 751 C C . ARG A 1 98 ? 0.616 -9.567 3.481 1.00 87.56 98 ARG A C 1
ATOM 753 O O . ARG A 1 98 ? -0.228 -8.775 3.896 1.00 87.56 98 ARG A O 1
ATOM 760 N N . ASN A 1 99 ? 0.991 -10.639 4.178 1.00 87.75 99 ASN A N 1
ATOM 761 C CA . ASN A 1 99 ? 0.296 -11.055 5.398 1.00 87.75 99 ASN A CA 1
ATOM 762 C C . ASN A 1 99 ? 0.496 -10.052 6.555 1.00 87.75 99 ASN A C 1
ATOM 764 O O . ASN A 1 99 ? -0.490 -9.682 7.193 1.00 87.75 99 ASN A O 1
ATOM 768 N N . PRO A 1 100 ? 1.718 -9.549 6.834 1.00 89.31 100 PRO A N 1
ATOM 769 C CA . PRO A 1 100 ? 1.909 -8.448 7.776 1.00 89.31 100 PRO A CA 1
ATOM 770 C C . PRO A 1 100 ? 1.117 -7.184 7.416 1.00 89.31 100 PRO A C 1
ATOM 772 O O . PRO A 1 100 ? 0.517 -6.584 8.307 1.00 89.31 100 PR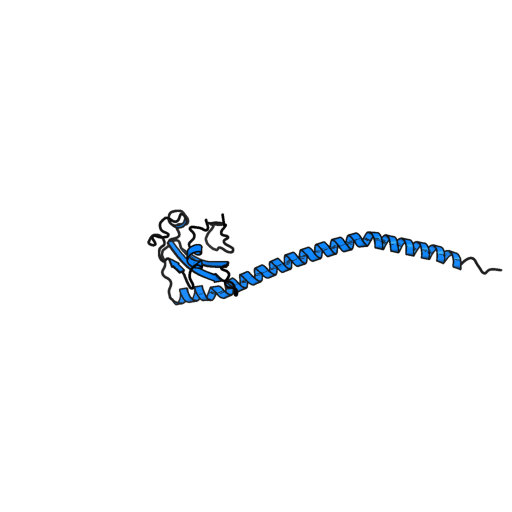O A O 1
ATOM 775 N N . ALA A 1 101 ? 1.073 -6.800 6.135 1.00 87.50 101 ALA A N 1
ATOM 776 C CA . ALA A 1 101 ? 0.338 -5.614 5.693 1.00 87.50 101 ALA A CA 1
ATOM 777 C C . ALA A 1 101 ? -1.174 -5.740 5.946 1.00 87.50 101 ALA A C 1
ATOM 779 O O . ALA A 1 101 ? -1.789 -4.805 6.463 1.00 87.50 101 ALA A O 1
ATOM 780 N N . LEU A 1 102 ? -1.756 -6.906 5.645 1.00 88.25 102 LEU A N 1
ATOM 781 C CA . LEU A 1 102 ? -3.160 -7.214 5.935 1.00 88.25 102 LEU A CA 1
ATOM 782 C C . LEU A 1 102 ? -3.445 -7.182 7.440 1.00 88.25 102 LEU A C 1
ATOM 784 O O . LEU A 1 102 ? -4.351 -6.480 7.873 1.00 88.25 102 LEU A O 1
ATOM 788 N N . ARG A 1 103 ? -2.605 -7.831 8.258 1.00 88.62 103 ARG A N 1
ATOM 789 C CA . ARG A 1 103 ? -2.767 -7.807 9.721 1.00 88.62 103 ARG A CA 1
ATOM 790 C C . ARG A 1 103 ? -2.747 -6.391 10.286 1.00 88.62 103 ARG A C 1
ATOM 792 O O . ARG A 1 103 ? -3.568 -6.053 11.133 1.00 88.62 103 ARG A O 1
ATOM 799 N N . LEU A 1 104 ? -1.833 -5.545 9.811 1.00 87.56 104 LEU A N 1
ATOM 800 C CA . LEU A 1 104 ? -1.781 -4.148 10.238 1.00 87.56 104 LEU A CA 1
ATOM 801 C C . LEU A 1 104 ? -3.038 -3.375 9.815 1.00 87.56 104 LEU A C 1
ATOM 803 O O . LEU A 1 104 ? -3.521 -2.525 10.566 1.00 87.56 104 LEU A O 1
ATOM 807 N N . PHE A 1 105 ? -3.567 -3.654 8.623 1.00 85.31 105 PHE A N 1
ATOM 808 C CA . PHE A 1 105 ? -4.815 -3.063 8.152 1.00 85.31 105 PHE A CA 1
ATOM 809 C C . PHE A 1 105 ? -5.992 -3.451 9.056 1.00 85.31 105 PHE A C 1
ATOM 811 O O . PHE A 1 105 ? -6.726 -2.558 9.483 1.00 85.31 105 PHE A O 1
ATOM 818 N N . ASP A 1 106 ? -6.121 -4.735 9.393 1.00 87.19 106 ASP A N 1
ATOM 819 C CA . ASP A 1 106 ? -7.199 -5.260 10.237 1.00 87.19 106 ASP A CA 1
ATOM 820 C C . ASP A 1 106 ? -7.142 -4.684 11.650 1.00 87.19 106 ASP A C 1
ATOM 822 O O . ASP A 1 106 ? -8.154 -4.222 12.177 1.00 87.19 106 ASP A O 1
ATOM 826 N N . VAL A 1 107 ? -5.947 -4.639 12.250 1.00 89.12 107 VAL A N 1
ATOM 827 C CA . VAL A 1 107 ? -5.747 -4.040 13.578 1.00 89.12 107 VAL A CA 1
ATOM 828 C C . VAL A 1 107 ? -6.183 -2.579 13.569 1.00 89.12 107 VAL A C 1
ATOM 830 O O . VAL A 1 107 ? -6.968 -2.167 14.415 1.00 89.12 107 VAL A O 1
ATOM 833 N N . ARG A 1 108 ? -5.744 -1.796 12.577 1.00 87.31 108 ARG A N 1
ATOM 834 C CA . ARG A 1 108 ? -6.113 -0.376 12.474 1.00 87.31 108 ARG A CA 1
ATOM 835 C C . ARG A 1 108 ? -7.609 -0.165 12.264 1.00 87.31 108 ARG A C 1
ATOM 837 O O . ARG A 1 108 ? -8.132 0.844 12.730 1.00 87.31 108 ARG A O 1
ATOM 844 N N . LEU A 1 109 ? -8.278 -1.063 11.542 1.00 86.00 109 LEU A N 1
ATOM 845 C CA . LEU A 1 109 ? -9.725 -1.000 11.351 1.00 86.00 109 LEU A CA 1
ATOM 846 C C . LEU A 1 109 ? -10.451 -1.241 12.679 1.00 86.00 109 LEU A C 1
ATOM 848 O O . LEU A 1 109 ? -11.233 -0.394 13.097 1.00 86.00 109 LEU A O 1
ATOM 852 N N . LYS A 1 110 ? -10.099 -2.322 13.385 1.00 90.31 110 LYS A N 1
ATOM 853 C CA . LYS A 1 110 ? -10.688 -2.665 14.687 1.00 90.31 110 LYS A CA 1
ATOM 854 C C . LYS A 1 110 ? -10.434 -1.599 15.749 1.00 90.31 110 LYS A C 1
ATOM 856 O O . LYS A 1 110 ? -11.328 -1.278 16.519 1.00 90.31 110 LYS A O 1
ATOM 861 N N . THR A 1 111 ? -9.236 -1.011 15.790 1.00 92.31 111 THR A N 1
ATOM 862 C CA . THR A 1 111 ? -8.934 0.082 16.729 1.00 92.31 111 THR A CA 1
ATOM 863 C C . THR A 1 111 ? -9.817 1.306 16.486 1.00 92.31 111 THR A C 1
ATOM 865 O O . THR A 1 111 ? -10.230 1.945 17.448 1.00 92.31 111 THR A O 1
ATOM 868 N N . ARG A 1 112 ? -10.127 1.636 15.224 1.00 90.44 112 ARG A N 1
ATOM 869 C CA . ARG A 1 112 ? -11.036 2.747 14.902 1.00 90.44 112 ARG A CA 1
ATOM 870 C C . ARG A 1 112 ? -12.472 2.441 15.305 1.00 90.44 112 ARG A C 1
ATOM 872 O O . ARG A 1 112 ? -13.082 3.267 15.964 1.00 90.44 112 ARG A O 1
ATOM 879 N N . GLU A 1 113 ? -12.960 1.252 14.972 1.00 93.44 113 GLU A N 1
ATOM 880 C CA . GLU A 1 113 ? -14.308 0.808 15.341 1.00 93.44 113 GLU A CA 1
ATOM 881 C C . GLU A 1 113 ? -14.508 0.816 16.864 1.00 93.44 113 GLU A C 1
ATOM 883 O O . GLU A 1 113 ? -15.488 1.362 17.366 1.00 93.44 113 GLU A O 1
ATOM 888 N N . LEU A 1 114 ? -13.531 0.298 17.616 1.00 94.62 114 LEU A N 1
ATOM 889 C CA . LEU A 1 114 ? -13.544 0.359 19.077 1.00 94.62 114 LEU A CA 1
ATOM 890 C C . LEU A 1 114 ? -13.547 1.802 19.595 1.00 94.62 114 LEU A C 1
ATOM 892 O O . LEU A 1 114 ? -14.267 2.096 20.543 1.00 94.62 114 LEU A O 1
ATOM 896 N N . ALA A 1 115 ? -12.765 2.702 18.992 1.00 94.50 115 ALA A N 1
ATOM 897 C CA . ALA A 1 115 ? -12.731 4.105 19.401 1.00 94.50 115 ALA A CA 1
ATOM 898 C C . ALA A 1 115 ? -14.072 4.816 19.149 1.00 94.50 115 ALA A C 1
ATOM 900 O O . ALA A 1 115 ? -14.529 5.565 20.009 1.00 94.50 115 ALA A O 1
ATOM 901 N N . GLU A 1 116 ? -14.716 4.554 18.010 1.00 94.44 116 GLU A N 1
ATOM 902 C CA . GLU A 1 116 ? -16.032 5.106 17.664 1.00 94.44 116 GLU A CA 1
ATOM 903 C C . GLU A 1 116 ? -17.123 4.596 18.615 1.00 94.44 116 GLU A C 1
ATOM 905 O O . GLU A 1 116 ? -17.893 5.390 19.158 1.00 94.44 116 GLU A O 1
ATOM 910 N N . LEU A 1 117 ? -17.152 3.287 18.888 1.00 92.69 117 LEU A N 1
ATOM 911 C CA . LEU A 1 117 ? -18.093 2.690 19.840 1.00 92.69 117 LEU A CA 1
ATOM 912 C C . LEU A 1 117 ? -17.890 3.223 21.260 1.00 92.69 117 LEU A C 1
ATOM 914 O O . LEU A 1 117 ? -18.866 3.521 21.947 1.00 92.69 117 LEU A O 1
ATOM 918 N N . ASN A 1 118 ? -16.637 3.376 21.695 1.00 93.81 118 ASN A N 1
ATOM 919 C CA . ASN A 1 118 ? -16.334 3.893 23.025 1.00 93.81 118 ASN A CA 1
ATOM 920 C C . ASN A 1 118 ? -16.774 5.361 23.170 1.00 93.81 118 ASN A C 1
ATOM 922 O O . ASN A 1 118 ? -17.398 5.719 24.162 1.00 93.81 118 ASN A O 1
ATOM 926 N N . GLN A 1 119 ? -16.553 6.194 22.144 1.00 93.38 119 GLN A N 1
ATOM 927 C CA . GLN A 1 119 ? -17.049 7.577 22.125 1.00 93.38 119 GLN A CA 1
ATOM 928 C C . GLN A 1 119 ? -18.580 7.657 22.145 1.00 93.38 119 GLN A C 1
ATOM 930 O O . GLN A 1 119 ? -19.145 8.498 22.845 1.00 93.38 119 GLN A O 1
ATOM 935 N N . ALA A 1 120 ? -19.260 6.787 21.393 1.00 91.50 120 ALA A N 1
ATOM 936 C CA . ALA A 1 120 ? -20.718 6.723 21.400 1.00 91.50 120 ALA A CA 1
ATOM 937 C C . ALA A 1 120 ? -21.258 6.320 22.783 1.00 91.50 120 ALA A C 1
ATOM 939 O O . ALA A 1 120 ? -22.234 6.902 23.261 1.00 91.50 120 ALA A O 1
ATOM 940 N N . LEU A 1 121 ? -20.596 5.365 23.445 1.00 93.62 121 LEU A N 1
ATOM 941 C CA . LEU A 1 121 ? -20.931 4.941 24.802 1.00 93.62 121 LEU A CA 1
ATOM 942 C C . LEU A 1 121 ? -20.725 6.070 25.824 1.00 93.62 121 LEU A C 1
ATOM 944 O O . LEU A 1 121 ? -21.607 6.298 26.654 1.00 93.62 121 LEU A O 1
ATOM 948 N N . ASP A 1 122 ? -19.615 6.807 25.739 1.00 91.94 122 ASP A N 1
ATOM 949 C CA . ASP A 1 122 ? -19.326 7.948 26.618 1.00 91.94 122 ASP A CA 1
ATOM 950 C C . ASP A 1 122 ? -20.367 9.065 26.457 1.00 91.94 122 ASP A C 1
ATOM 952 O O . ASP A 1 122 ? -20.889 9.587 27.446 1.00 91.94 122 ASP A O 1
ATOM 956 N N . ALA A 1 123 ? -20.725 9.398 25.212 1.00 88.69 123 ALA A N 1
ATOM 957 C CA . ALA A 1 123 ? -21.746 10.399 24.916 1.00 88.69 123 ALA A CA 1
ATOM 958 C C . ALA A 1 123 ? -23.126 9.988 25.456 1.00 88.69 123 ALA A C 1
ATOM 960 O O . ALA A 1 123 ? -23.822 10.801 26.070 1.00 88.69 123 ALA A O 1
ATOM 961 N N . TYR A 1 124 ? -23.500 8.717 25.282 1.00 90.62 124 TYR A N 1
ATOM 962 C CA . TYR A 1 124 ? -24.738 8.166 25.829 1.00 90.62 124 TYR A CA 1
ATOM 963 C C . TYR A 1 124 ? -24.757 8.219 27.364 1.00 90.62 124 TYR A C 1
ATOM 965 O O . TYR A 1 124 ? -25.715 8.712 27.962 1.00 90.62 124 TYR A O 1
ATOM 973 N N . SER A 1 125 ? -23.678 7.767 28.008 1.00 90.31 125 SER A N 1
ATOM 974 C CA . SER A 1 125 ? -23.526 7.779 29.467 1.00 90.31 125 SER A CA 1
ATOM 975 C C . SER A 1 125 ? -23.628 9.193 30.050 1.00 90.31 125 SER A C 1
ATOM 977 O O . SER A 1 125 ? -24.312 9.415 31.058 1.00 90.31 125 SER A O 1
ATOM 979 N N . TYR A 1 126 ? -23.007 10.174 29.386 1.00 86.25 126 TYR A N 1
ATOM 980 C CA . TYR A 1 126 ? -23.078 11.580 29.773 1.00 86.25 126 TYR A CA 1
ATOM 981 C C . TYR A 1 126 ? -24.511 12.128 29.696 1.00 86.25 126 TYR A C 1
ATOM 983 O O . TYR A 1 126 ? -24.983 12.737 30.660 1.00 86.25 126 TYR A O 1
ATOM 991 N N . ALA A 1 127 ? -25.217 11.873 28.589 1.00 84.00 127 ALA A N 1
ATOM 992 C CA . ALA A 1 127 ? -26.590 12.335 28.384 1.00 84.00 127 ALA A CA 1
ATOM 993 C C . ALA A 1 127 ? -27.556 11.748 29.426 1.00 84.00 127 ALA A C 1
ATOM 995 O O . ALA A 1 127 ? -28.256 12.491 30.112 1.00 84.00 127 ALA A O 1
ATOM 996 N N . VAL A 1 128 ? -27.515 10.428 29.637 1.00 89.88 128 VAL A N 1
ATOM 997 C CA . VAL A 1 128 ? -28.356 9.748 30.637 1.00 89.88 128 VAL A CA 1
ATOM 998 C C . VAL A 1 128 ? -28.076 10.277 32.045 1.00 89.88 128 VAL A C 1
ATOM 1000 O O . VAL A 1 128 ? -29.001 10.552 32.809 1.00 89.88 128 VAL A O 1
ATOM 1003 N N . SER A 1 129 ? -26.803 10.478 32.394 1.00 87.94 129 SER A N 1
ATOM 1004 C CA . SER A 1 129 ? -26.419 11.015 33.704 1.00 87.94 129 SER A CA 1
ATOM 1005 C C . SER A 1 129 ? -26.931 12.437 33.934 1.00 87.94 129 SER A C 1
ATOM 1007 O O . SER A 1 129 ? -27.291 12.780 35.061 1.00 87.94 129 SER A O 1
ATOM 1009 N N . HIS A 1 130 ? -26.942 13.278 32.897 1.00 80.94 130 HIS A N 1
ATOM 1010 C CA . HIS A 1 130 ? -27.495 14.626 32.972 1.00 80.94 130 HIS A CA 1
ATOM 1011 C C . HIS A 1 130 ? -29.016 14.585 33.167 1.00 80.94 130 HIS A C 1
ATOM 1013 O O . HIS A 1 130 ? -29.535 15.185 34.113 1.00 80.94 130 HIS A O 1
ATOM 1019 N N . ASP A 1 131 ? -29.710 13.817 32.332 1.00 84.88 131 ASP A N 1
ATOM 1020 C CA . ASP A 1 131 ? -31.171 13.781 32.301 1.00 84.88 131 ASP A CA 1
ATOM 1021 C C . ASP A 1 131 ? -31.770 13.141 33.556 1.00 84.88 131 ASP A C 1
ATOM 1023 O O . ASP A 1 131 ? -32.829 13.559 34.018 1.00 84.88 131 ASP A O 1
ATOM 1027 N N . LEU A 1 132 ? -31.063 12.194 34.182 1.00 84.69 132 LEU A N 1
ATOM 1028 C CA . LEU A 1 132 ? -31.467 11.604 35.461 1.00 84.69 132 LEU A CA 1
ATOM 1029 C C . LEU A 1 132 ? -31.185 12.512 36.667 1.00 84.69 132 LEU A C 1
ATOM 1031 O O . LEU A 1 132 ? -31.831 12.376 37.708 1.00 84.69 132 LEU A O 1
ATOM 1035 N N . ARG A 1 133 ? -30.252 13.465 36.559 1.00 81.69 133 ARG A N 1
ATOM 1036 C CA . ARG A 1 133 ? -29.839 14.311 37.691 1.00 81.69 133 ARG A CA 1
ATOM 1037 C C . ARG A 1 133 ? -30.965 15.230 38.167 1.00 81.69 133 ARG A C 1
ATOM 1039 O O . ARG A 1 133 ? -31.119 15.428 39.372 1.00 81.69 133 ARG A O 1
ATOM 1046 N N . ALA A 1 134 ? -31.756 15.771 37.241 1.00 77.62 134 ALA A N 1
ATOM 1047 C CA . ALA A 1 134 ? -32.893 16.637 37.551 1.00 77.62 134 ALA A CA 1
ATOM 1048 C C . ALA A 1 134 ? -34.020 15.908 38.321 1.00 77.62 134 ALA A C 1
ATOM 1050 O O . ALA A 1 134 ? -34.335 16.344 39.432 1.00 77.62 134 ALA A O 1
ATOM 1051 N N . PRO A 1 135 ? -34.594 14.789 37.831 1.00 82.44 135 PRO A N 1
ATOM 1052 C CA . PRO A 1 135 ? -35.648 14.074 38.547 1.00 82.44 135 PRO A CA 1
ATOM 1053 C C . PRO A 1 135 ? -35.162 13.465 39.869 1.00 82.44 135 PRO A C 1
ATOM 1055 O O . PRO A 1 135 ? -35.883 13.544 40.862 1.00 82.44 135 PRO A O 1
ATOM 1058 N N . VAL A 1 136 ? -33.933 12.935 39.944 1.00 83.06 136 VAL A N 1
ATOM 1059 C CA . VAL A 1 136 ? -33.382 12.389 41.202 1.00 83.06 136 VAL A CA 1
ATOM 1060 C C . VAL A 1 136 ? -33.239 13.475 42.267 1.00 83.06 136 VAL A C 1
ATOM 1062 O O . VAL A 1 136 ? -33.593 13.256 43.426 1.00 83.06 136 VAL A O 1
ATOM 1065 N N . ARG A 1 137 ? -32.779 14.672 41.885 1.00 77.62 137 ARG A N 1
ATOM 1066 C CA . ARG A 1 137 ? -32.687 15.814 42.802 1.00 77.62 137 ARG A CA 1
ATOM 1067 C C . ARG A 1 137 ? -34.064 16.246 43.308 1.00 77.62 137 ARG A C 1
ATOM 1069 O O . ARG A 1 137 ? -34.199 16.561 44.489 1.00 77.62 137 ARG A O 1
ATOM 1076 N N . THR A 1 138 ? -35.080 16.215 42.450 1.00 82.12 138 THR A N 1
ATOM 1077 C CA . THR A 1 138 ? -36.468 16.500 42.834 1.00 82.12 138 THR A CA 1
ATOM 1078 C C . THR A 1 138 ? -36.999 15.476 43.840 1.00 82.12 138 THR A C 1
ATOM 1080 O O . THR A 1 138 ? -37.494 15.862 44.898 1.00 82.12 138 THR A O 1
ATOM 1083 N N . VAL A 1 139 ? -36.839 14.176 43.569 1.00 86.00 139 VAL A N 1
ATOM 1084 C CA . VAL A 1 139 ? -37.265 13.101 44.485 1.00 86.00 139 VAL A CA 1
ATOM 1085 C C . VAL A 1 139 ? -36.544 13.201 45.836 1.00 86.00 139 VAL A C 1
ATOM 1087 O O . VAL A 1 139 ? -37.179 13.089 46.885 1.00 86.00 139 VAL A O 1
ATOM 1090 N N . ALA A 1 140 ? -35.238 13.484 45.831 1.00 81.12 140 ALA A N 1
ATOM 1091 C CA . ALA A 1 140 ? -34.457 13.675 47.053 1.00 81.12 140 ALA A CA 1
ATOM 1092 C C . ALA A 1 140 ? -34.930 14.890 47.872 1.00 81.12 140 ALA A C 1
ATOM 1094 O O . ALA A 1 140 ? -35.015 14.810 49.098 1.00 81.12 140 ALA A O 1
ATOM 1095 N N . GLY A 1 141 ? -35.288 15.993 47.207 1.00 83.12 141 GLY A N 1
ATOM 1096 C CA . GLY A 1 141 ? -35.855 17.177 47.856 1.00 83.12 141 GLY A CA 1
ATOM 1097 C C . GLY A 1 141 ? -37.184 16.883 48.558 1.00 83.12 141 GLY A C 1
ATOM 1098 O O . GLY A 1 141 ? -37.339 17.208 49.736 1.00 83.12 141 GLY A O 1
ATOM 1099 N N . PHE A 1 142 ? -38.111 16.194 47.882 1.00 84.38 142 PHE A N 1
ATOM 1100 C CA . PHE A 1 142 ? -39.382 15.773 48.486 1.00 84.38 142 PHE A CA 1
ATOM 1101 C C . PHE A 1 142 ? -39.183 14.801 49.653 1.00 84.38 142 PHE A C 1
ATOM 1103 O O . PHE A 1 142 ? -39.809 14.960 50.700 1.00 84.38 142 PHE A O 1
ATOM 1110 N N . SER A 1 143 ? -38.268 13.837 49.523 1.00 84.31 143 SER A N 1
ATOM 1111 C CA . SER A 1 143 ? -37.915 12.940 50.629 1.00 84.31 143 SER A CA 1
ATOM 1112 C C . SER A 1 143 ? -37.353 13.695 51.839 1.00 84.31 143 SER A C 1
ATOM 1114 O O . SER A 1 143 ? -37.587 13.276 52.975 1.00 84.31 143 SER A O 1
ATOM 1116 N N . HIS A 1 144 ? -36.600 14.779 51.627 1.00 78.12 144 HIS A N 1
ATOM 1117 C CA . HIS A 1 144 ? -36.070 15.587 52.722 1.00 78.12 144 HIS A CA 1
ATOM 1118 C C . HIS A 1 144 ? -37.178 16.380 53.426 1.00 78.12 144 HIS A C 1
ATOM 1120 O O . HIS A 1 144 ? -37.219 16.374 54.656 1.00 78.12 144 HIS A O 1
ATOM 1126 N N . LEU A 1 145 ? -38.091 16.994 52.668 1.00 78.88 145 LEU A N 1
ATOM 1127 C CA . LEU A 1 145 ? -39.253 17.714 53.204 1.00 78.88 145 LEU A CA 1
ATOM 1128 C C . LEU A 1 145 ? -40.146 16.801 54.050 1.00 78.88 145 LEU A C 1
ATOM 1130 O O . LEU A 1 145 ? -40.452 17.131 55.192 1.00 78.88 145 LEU A O 1
ATOM 1134 N N . LEU A 1 146 ? -40.462 15.606 53.544 1.00 76.44 146 LEU A N 1
ATOM 1135 C CA . LEU A 1 146 ? -41.259 14.625 54.284 1.00 76.44 146 LEU A CA 1
ATOM 1136 C C . LEU A 1 146 ? -40.573 14.171 55.586 1.00 76.44 146 LEU A C 1
ATOM 1138 O O . LEU A 1 146 ? -41.257 13.970 56.589 1.00 76.44 146 LEU A O 1
ATOM 1142 N N . ARG A 1 147 ? -39.233 14.055 55.612 1.00 74.56 147 ARG A N 1
ATOM 1143 C CA . ARG A 1 147 ? -38.470 13.768 56.847 1.00 74.56 147 ARG A CA 1
ATOM 1144 C C . ARG A 1 147 ? -38.512 14.916 57.854 1.00 74.56 147 ARG A C 1
ATOM 1146 O O . ARG A 1 147 ? -38.540 14.644 59.049 1.00 74.56 147 ARG A O 1
ATOM 1153 N N . VAL A 1 148 ? -38.502 16.169 57.400 1.00 71.12 148 VAL A N 1
ATOM 1154 C CA . VAL A 1 148 ? -38.566 17.346 58.285 1.00 71.12 148 VAL A CA 1
ATOM 1155 C C . VAL A 1 148 ? -39.965 17.485 58.888 1.00 71.12 148 VAL A C 1
ATOM 1157 O O . VAL A 1 148 ? -40.089 17.609 60.104 1.00 71.12 148 VAL A O 1
ATOM 1160 N N . GLU A 1 149 ? -41.019 17.328 58.083 1.00 62.25 149 GLU A N 1
ATOM 1161 C CA . GLU A 1 149 ? -42.407 17.389 58.567 1.00 62.25 149 GLU A CA 1
ATOM 1162 C C . GLU A 1 149 ? -42.768 16.253 59.541 1.00 62.25 149 GLU A C 1
ATOM 1164 O O . GLU A 1 149 ? -43.590 16.443 60.440 1.00 62.25 149 GLU A O 1
ATOM 1169 N N . HIS A 1 150 ? -42.150 15.073 59.406 1.00 58.59 150 HIS A N 1
ATOM 1170 C CA . HIS A 1 150 ? -42.333 13.968 60.357 1.00 58.59 150 HIS A CA 1
ATOM 1171 C C . HIS A 1 150 ? -41.400 14.057 61.579 1.00 58.59 150 HIS A C 1
ATOM 1173 O O . HIS A 1 150 ? -41.721 13.490 62.622 1.00 58.59 150 HIS A O 1
ATOM 1179 N N . GLY A 1 151 ? -40.286 14.794 61.494 1.00 53.12 151 GLY A N 1
ATOM 1180 C CA . GLY A 1 151 ? -39.381 15.052 62.619 1.00 53.12 151 GLY A CA 1
ATOM 1181 C C . GLY A 1 151 ? -39.941 16.047 63.641 1.00 53.12 151 GLY A C 1
ATOM 1182 O O . GLY A 1 151 ? -39.718 15.885 64.839 1.00 53.12 151 GLY A O 1
ATOM 1183 N N . GLU A 1 152 ? -40.732 17.031 63.203 1.00 47.81 152 GLU A N 1
ATOM 1184 C CA . GLU A 1 152 ? -41.357 18.013 64.105 1.00 47.81 152 GLU A CA 1
ATOM 1185 C C . GLU A 1 152 ? -42.601 17.487 64.840 1.00 47.81 152 GLU A C 1
ATOM 1187 O O . GLU A 1 152 ? -42.981 18.027 65.881 1.00 47.81 152 GLU A O 1
ATOM 1192 N N . LYS A 1 153 ? -43.227 16.404 64.361 1.00 47.94 153 LYS A N 1
ATOM 1193 C CA . LYS A 1 153 ? -44.400 15.809 65.026 1.00 47.94 153 LYS A CA 1
ATOM 1194 C C . LYS A 1 153 ? -44.060 14.895 66.208 1.00 47.94 153 LYS A C 1
ATOM 1196 O O . LYS A 1 153 ? -44.962 14.569 66.971 1.00 47.94 153 LYS A O 1
ATOM 1201 N N . SER A 1 154 ? -42.792 14.527 66.417 1.00 43.41 154 SER A N 1
ATOM 1202 C CA . SER A 1 154 ? -42.403 13.612 67.506 1.00 43.41 154 SER A CA 1
ATOM 1203 C C . SER A 1 154 ? -41.893 14.299 68.784 1.00 43.41 154 SER A C 1
ATOM 1205 O O . SER A 1 154 ? -41.620 13.607 69.761 1.00 43.41 154 SER A O 1
ATOM 1207 N N . THR A 1 155 ? -41.773 15.632 68.820 1.00 40.75 155 THR A N 1
ATOM 1208 C CA . THR A 1 155 ? -41.277 16.383 69.999 1.00 40.75 155 THR A CA 1
ATOM 1209 C C . THR A 1 155 ? -42.338 17.229 70.709 1.00 40.75 155 THR A C 1
ATOM 1211 O O . THR A 1 155 ? -42.033 17.879 71.706 1.00 40.75 155 THR A O 1
ATOM 1214 N N . LYS A 1 156 ? -43.601 17.200 70.259 1.00 45.25 156 LYS A N 1
ATOM 1215 C CA . LYS A 1 156 ? -44.719 17.929 70.889 1.00 45.25 156 LYS A CA 1
ATOM 1216 C C . LYS A 1 156 ? -45.847 17.013 71.364 1.00 45.25 156 LYS A C 1
ATOM 1218 O O . LYS A 1 156 ? -47.011 17.292 71.103 1.00 45.25 156 LYS A O 1
ATOM 1223 N N . THR A 1 157 ? -45.551 15.925 72.066 1.00 46.53 157 THR A N 1
ATOM 1224 C CA . THR A 1 157 ? -46.526 15.318 72.992 1.00 46.53 157 THR A CA 1
ATOM 1225 C C . THR A 1 157 ? -45.780 14.422 73.974 1.00 46.53 157 THR A C 1
ATOM 1227 O O . THR A 1 157 ? -45.336 13.356 73.584 1.00 46.53 157 THR A O 1
ATOM 1230 N N . VAL A 1 158 ? -45.553 14.911 75.195 1.00 44.09 158 VAL A N 1
ATOM 1231 C CA . VAL A 1 158 ? -45.637 14.236 76.512 1.00 44.09 158 VAL A CA 1
ATOM 1232 C C . VAL A 1 158 ? -44.884 15.141 77.498 1.00 44.09 158 VAL A C 1
ATOM 1234 O O . VAL A 1 158 ? -43.706 14.962 77.791 1.00 44.09 158 VAL A O 1
ATOM 1237 N N . SER A 1 159 ? -45.583 16.162 77.979 1.00 43.00 159 SER A N 1
ATOM 1238 C CA . SER A 1 159 ? -45.289 16.818 79.251 1.00 43.00 159 SER A CA 1
ATOM 1239 C C . SER A 1 159 ? -46.604 17.341 79.817 1.00 43.00 159 SER A C 1
ATOM 1241 O O . SER A 1 159 ? -47.023 18.464 79.546 1.00 43.00 159 SER A O 1
ATOM 1243 N N . SER A 1 160 ? -47.292 16.467 80.548 1.00 39.25 160 SER A N 1
ATOM 1244 C CA . SER A 1 160 ? -48.244 16.761 81.626 1.00 39.25 160 SER A CA 1
ATOM 1245 C C . SER A 1 160 ? -48.398 15.497 82.458 1.00 39.25 160 SER A C 1
ATOM 1247 O O . SER A 1 160 ? -48.536 14.423 81.830 1.00 39.25 160 SER A O 1
#

Foldseek 3Di:
DDWDAPPDDDPDPDGTDDLVLDPFVVQQVDAAKDWQQFQCVPPSRVPPCPCVDPVNWTIKIWHWAADPVGHTPIIDMDIDNHGDDDDPVRSVVRVVVNVVVVVVVVVVVVVVVVVVVVVVVVVVVVVVVVVVVVVVVVVVVVVVVVVVVVVVVPPPDDDD

InterPro domains:
  IPR003018 GAF domain [PF01590] (15-97)
  IPR003661 Signal transduction histidine kinase, dimerisation/phosphoacceptor domain [cd00082] (118-147)
  IPR029016 GAF-like domain superfamily [G3DSA:3.30.450.40] (3-105)
  IPR036097 Signal transduction histidine kinase, dimerisation/phosphoacceptor domain superfamily [SSF47384] (108-151)

pLDDT: mean 79.73, std 17.88, range [36.0, 97.31]

Sequence (160 aa):
MPRKWFKACVGLEALETARSVSFCAHAILQPGVFIVPDTLAAPRFADNPLVIRPPNIRFYAGTPLFTAEGHGLGTLCVIDTKPRELSEMQKDALQLMRNPALRLFDVRLKTRELAELNQALDAYSYAVSHDLRAPVRTVAGFSHLLRVEHGEKSTKTVSS

Radius of gyration: 32.71 Å; chains: 1; bounding box: 64×32×106 Å

Secondary structure (DSSP, 8-state):
-PPP--SS-SS-------TTT-HHHHHTTSSS-EEES-SSS-TTTTT-HHHHSTT---EEEEEEEE-TT--EEEEEEEEESS-----HHHHHHHHHTHHHHHHHHHHHHHHHHHHHHHHHHHHHHHHHHHHHHHHHHHHHHHHHHHHHHHHGGGSSS---

Organism: NCBI:txid1629404